Protein AF-A0A2A2B542-F1 (afdb_monomer_lite)

Foldseek 3Di:
DDDDDDDDDDDPVVVVVLVVCCVVVVHDSVVVVVVVVVVVLVPDPCSVPPPVVVVVVVVVVVPVPD

Structure (mmCIF, N/CA/C/O backbone):
data_AF-A0A2A2B542-F1
#
_entry.id   AF-A0A2A2B542-F1
#
loop_
_atom_site.group_PDB
_atom_site.id
_atom_site.type_symbol
_atom_site.label_atom_id
_atom_site.label_alt_id
_atom_site.label_comp_id
_atom_site.label_asym_id
_atom_site.label_entity_id
_atom_site.label_seq_id
_atom_site.pdbx_PDB_ins_code
_atom_site.Cartn_x
_atom_site.Cartn_y
_atom_site.Cartn_z
_atom_site.occupancy
_atom_site.B_iso_or_equiv
_atom_site.auth_seq_id
_atom_site.auth_comp_id
_atom_site.auth_asym_id
_atom_site.auth_atom_id
_atom_site.pdbx_PDB_model_num
ATOM 1 N N . MET A 1 1 ? 6.904 19.936 -0.996 1.00 52.66 1 MET A N 1
ATOM 2 C CA . MET A 1 1 ? 6.190 18.703 -1.395 1.00 52.66 1 MET A CA 1
ATOM 3 C C . MET A 1 1 ? 4.746 19.060 -1.725 1.00 52.66 1 MET A C 1
ATOM 5 O O . MET A 1 1 ? 3.999 19.386 -0.805 1.00 52.66 1 MET A O 1
ATOM 9 N N . SER A 1 2 ? 4.355 19.082 -3.003 1.00 60.91 2 SER A N 1
ATOM 10 C CA . SER A 1 2 ? 2.939 19.244 -3.355 1.00 60.91 2 SER A CA 1
ATOM 11 C C . SER A 1 2 ? 2.175 17.995 -2.903 1.00 60.91 2 SER A C 1
ATOM 13 O O . SER A 1 2 ? 2.613 16.867 -3.124 1.00 60.91 2 SER A O 1
ATOM 15 N N . ARG A 1 3 ? 1.061 18.181 -2.190 1.00 70.88 3 ARG A N 1
ATOM 16 C CA . ARG A 1 3 ? 0.191 17.070 -1.791 1.00 70.88 3 ARG A CA 1
ATOM 17 C C . ARG A 1 3 ? -0.864 16.885 -2.873 1.00 70.88 3 ARG A C 1
ATOM 19 O O . ARG A 1 3 ? -1.670 17.784 -3.092 1.00 70.88 3 ARG A O 1
ATOM 26 N N . SER A 1 4 ? -0.843 15.734 -3.534 1.00 75.88 4 SER A N 1
ATOM 27 C CA . SER A 1 4 ? -1.889 15.332 -4.479 1.00 75.88 4 SER A CA 1
ATOM 28 C C . SER A 1 4 ? -2.911 14.449 -3.770 1.00 75.88 4 SER A C 1
ATOM 30 O O . SER A 1 4 ? -2.548 13.644 -2.912 1.00 75.88 4 SER A O 1
ATOM 32 N N . THR A 1 5 ? -4.191 14.606 -4.103 1.00 83.75 5 THR A N 1
ATOM 33 C CA . THR A 1 5 ? -5.271 13.769 -3.570 1.00 83.75 5 THR A CA 1
ATOM 34 C C . THR A 1 5 ? -5.568 12.620 -4.528 1.00 83.75 5 THR A C 1
ATOM 36 O O . THR A 1 5 ? -5.678 12.813 -5.737 1.00 83.75 5 THR A O 1
ATOM 39 N N . LEU A 1 6 ? -5.712 11.412 -3.982 1.00 82.12 6 LEU A N 1
ATOM 40 C CA . LEU A 1 6 ? -6.105 10.220 -4.727 1.00 82.12 6 LEU A CA 1
ATOM 41 C C . LEU A 1 6 ? -7.450 9.723 -4.186 1.00 82.12 6 LEU A C 1
ATOM 43 O O . LEU A 1 6 ? -7.547 9.345 -3.022 1.00 82.12 6 LEU A O 1
ATOM 47 N N . ASN A 1 7 ? -8.480 9.716 -5.034 1.00 87.56 7 ASN A N 1
ATOM 48 C CA . ASN A 1 7 ? -9.796 9.165 -4.707 1.00 87.56 7 ASN A CA 1
ATOM 49 C C . ASN A 1 7 ? -9.960 7.801 -5.379 1.00 87.56 7 ASN A C 1
ATOM 51 O O . ASN A 1 7 ? -9.930 7.710 -6.605 1.00 87.56 7 ASN A O 1
ATOM 55 N N . VAL A 1 8 ? -10.170 6.750 -4.585 1.00 85.50 8 VAL A N 1
ATOM 56 C CA . VAL A 1 8 ? -10.285 5.371 -5.080 1.00 85.50 8 VAL A CA 1
ATOM 57 C C . VAL A 1 8 ? -11.523 4.711 -4.492 1.00 85.50 8 VAL A C 1
ATOM 59 O O . VAL A 1 8 ? -11.848 4.907 -3.322 1.00 85.50 8 VAL A O 1
ATOM 62 N N . ARG A 1 9 ? -12.212 3.900 -5.299 1.00 91.19 9 ARG A N 1
ATOM 63 C CA . ARG A 1 9 ? -13.254 2.996 -4.804 1.00 91.19 9 ARG A CA 1
ATOM 64 C C . ARG A 1 9 ? -12.604 1.680 -4.406 1.00 91.19 9 ARG A C 1
ATOM 66 O O . ARG A 1 9 ? -11.974 1.034 -5.236 1.00 91.19 9 ARG A O 1
ATOM 73 N N . ILE A 1 10 ? -12.785 1.294 -3.152 1.00 89.62 10 ILE A N 1
ATOM 74 C CA . ILE A 1 10 ? -12.271 0.046 -2.590 1.00 89.62 10 ILE A CA 1
ATOM 75 C C . ILE A 1 10 ? -13.444 -0.852 -2.189 1.00 89.62 10 ILE A C 1
ATOM 77 O O . ILE A 1 10 ? -14.438 -0.334 -1.675 1.00 89.62 10 ILE A O 1
ATOM 81 N N . PRO A 1 11 ? -13.349 -2.176 -2.415 1.00 96.19 11 PRO A N 1
ATOM 82 C CA . PRO A 1 11 ? -14.315 -3.131 -1.885 1.00 96.19 11 PRO A CA 1
ATOM 83 C C . PRO A 1 11 ? -14.452 -3.015 -0.362 1.00 96.19 11 PRO A C 1
ATOM 85 O O . PRO A 1 11 ? -13.474 -2.757 0.346 1.00 96.19 11 PRO A O 1
ATOM 88 N N . GLU A 1 12 ? -15.672 -3.206 0.138 1.00 94.81 12 GLU A N 1
ATOM 89 C CA . GLU A 1 12 ? -16.010 -2.957 1.544 1.00 94.81 12 GLU A CA 1
ATOM 90 C C . GLU A 1 12 ? -15.225 -3.857 2.513 1.00 94.81 12 GLU A C 1
ATOM 92 O O . GLU A 1 12 ? -14.761 -3.385 3.547 1.00 94.81 12 GLU A O 1
ATOM 97 N N . ASP A 1 13 ? -14.973 -5.120 2.158 1.00 95.88 13 ASP A N 1
ATOM 98 C CA . ASP A 1 13 ? -14.175 -6.050 2.969 1.00 95.88 13 ASP A CA 1
ATOM 99 C C . ASP A 1 13 ? -12.734 -5.548 3.178 1.00 95.88 13 ASP A C 1
ATOM 101 O O . ASP A 1 13 ? -12.181 -5.621 4.279 1.00 95.88 13 ASP A O 1
ATOM 105 N N . LYS A 1 14 ? -12.126 -4.972 2.134 1.00 93.62 14 LYS A N 1
ATOM 106 C CA . LYS A 1 14 ? -10.777 -4.390 2.204 1.00 93.62 14 LYS A CA 1
ATOM 107 C C . LYS A 1 14 ? -10.764 -3.114 3.032 1.00 93.62 14 LYS A C 1
ATOM 109 O O . LYS A 1 14 ? -9.848 -2.902 3.825 1.00 93.62 14 LYS A O 1
ATOM 114 N N . HIS A 1 15 ? -11.788 -2.282 2.883 1.00 93.56 15 HIS A N 1
ATOM 115 C CA . HIS A 1 15 ? -11.928 -1.063 3.667 1.00 93.56 15 HIS A CA 1
ATOM 116 C C . HIS A 1 15 ? -12.125 -1.358 5.165 1.00 93.56 15 HIS A C 1
ATOM 118 O O . HIS A 1 15 ? -11.492 -0.711 6.003 1.00 93.56 15 HIS A O 1
ATOM 124 N N . GLN A 1 16 ? -12.911 -2.381 5.514 1.00 94.75 16 GLN A N 1
ATOM 125 C CA . GLN A 1 16 ? -13.068 -2.841 6.898 1.00 94.75 16 GLN A CA 1
ATOM 126 C C . GLN A 1 16 ? -11.746 -3.318 7.497 1.00 94.75 16 GLN A C 1
ATOM 128 O O . GLN A 1 16 ? -11.398 -2.918 8.609 1.00 94.75 16 GLN A O 1
ATOM 133 N N . TYR A 1 17 ? -10.970 -4.102 6.744 1.00 94.69 17 TYR A N 1
ATOM 134 C CA . TYR A 1 17 ? -9.632 -4.507 7.169 1.00 94.69 17 TYR A CA 1
ATOM 135 C C . TYR A 1 17 ? -8.721 -3.300 7.443 1.00 94.69 17 TYR A C 1
ATOM 137 O O . TYR A 1 17 ? -8.078 -3.245 8.492 1.00 94.69 17 TYR A O 1
ATOM 145 N N . LEU A 1 18 ? -8.691 -2.309 6.543 1.00 92.62 18 LEU A N 1
ATOM 146 C CA . LEU A 1 18 ? -7.878 -1.099 6.719 1.00 92.62 18 LEU A CA 1
ATOM 147 C C . LEU A 1 18 ? -8.279 -0.316 7.975 1.00 92.62 18 LEU A C 1
ATOM 149 O O . LEU A 1 18 ? -7.407 0.129 8.722 1.00 92.62 18 LEU A O 1
ATOM 153 N N . ARG A 1 19 ? -9.585 -0.200 8.252 1.00 93.19 19 ARG A N 1
ATOM 154 C CA . ARG A 1 19 ? -10.087 0.427 9.483 1.00 93.19 19 ARG A CA 1
ATOM 155 C C . ARG A 1 19 ? -9.643 -0.331 10.728 1.00 93.19 19 ARG A C 1
ATOM 157 O O . ARG A 1 19 ? -9.074 0.287 11.623 1.00 93.19 19 ARG A O 1
ATOM 164 N N . LEU A 1 20 ? -9.818 -1.651 10.765 1.00 95.50 20 LEU A N 1
ATOM 165 C CA . LEU A 1 20 ? -9.371 -2.471 11.895 1.00 95.50 20 LEU A CA 1
ATOM 166 C C . LEU A 1 20 ? -7.862 -2.334 12.116 1.00 95.50 20 LEU A C 1
ATOM 168 O O . LEU A 1 20 ? -7.418 -2.069 13.232 1.00 95.50 20 LEU A O 1
ATOM 172 N N . LYS A 1 21 ? -7.066 -2.428 11.045 1.00 93.81 21 LYS A N 1
ATOM 173 C CA . LYS A 1 21 ? -5.614 -2.253 11.121 1.00 93.81 21 LYS A CA 1
ATOM 174 C C . LYS A 1 21 ? -5.243 -0.874 11.669 1.00 93.81 21 LYS A C 1
ATOM 176 O O . LYS A 1 21 ? -4.356 -0.802 12.515 1.00 93.81 21 LYS A O 1
ATOM 181 N N . SER A 1 22 ? -5.934 0.192 11.256 1.00 94.94 22 SER A N 1
ATOM 182 C CA . SER A 1 22 ? -5.716 1.549 11.786 1.00 94.94 22 SER A CA 1
ATOM 183 C C . SER A 1 22 ? -5.961 1.629 13.293 1.00 94.94 22 SER A C 1
ATOM 185 O O . SER A 1 22 ? -5.105 2.103 14.035 1.00 94.94 22 SER A O 1
ATOM 187 N N . THR A 1 23 ? -7.058 1.039 13.774 1.00 94.00 23 THR A N 1
ATOM 188 C CA . THR A 1 23 ? -7.392 1.007 15.203 1.00 94.00 23 THR A CA 1
ATOM 189 C C . THR A 1 23 ? -6.368 0.219 16.017 1.00 94.00 23 THR A C 1
ATOM 191 O O . THR A 1 23 ? -5.950 0.676 17.076 1.00 94.00 23 THR A O 1
ATOM 194 N N . HIS A 1 24 ? -5.934 -0.945 15.529 1.00 94.19 24 HIS A N 1
ATOM 195 C CA . HIS A 1 24 ? -5.020 -1.819 16.271 1.00 94.19 24 HIS A CA 1
ATOM 196 C C . HIS A 1 24 ? -3.556 -1.371 16.230 1.00 94.19 24 HIS A C 1
ATOM 198 O O . HIS A 1 24 ? -2.815 -1.633 17.172 1.00 94.19 24 HIS A O 1
ATOM 204 N N . SER A 1 25 ? -3.126 -0.718 15.149 1.00 91.94 25 SER A N 1
ATOM 205 C CA . SER A 1 25 ? -1.746 -0.231 15.006 1.00 91.94 25 SER A CA 1
ATOM 206 C C . SER A 1 25 ? -1.534 1.181 15.553 1.00 91.94 25 SER A C 1
ATOM 208 O O . SER A 1 25 ? -0.390 1.611 15.666 1.00 91.94 25 SER A O 1
ATOM 210 N N . GLY A 1 26 ? -2.613 1.911 15.862 1.00 92.38 26 GLY A N 1
ATOM 211 C CA . GLY A 1 26 ? -2.551 3.325 16.237 1.00 92.38 26 GLY A CA 1
ATOM 212 C C . GLY A 1 26 ? -2.153 4.254 15.084 1.00 92.38 26 GLY A C 1
ATOM 213 O O . GLY A 1 26 ? -1.910 5.435 15.320 1.00 92.38 26 GLY A O 1
ATOM 214 N N . LYS A 1 27 ? -2.080 3.736 13.851 1.00 93.00 27 LYS A N 1
ATOM 215 C CA . LYS A 1 27 ? -1.698 4.489 12.652 1.00 93.00 27 LYS A CA 1
ATOM 216 C C . LYS A 1 27 ? -2.914 5.054 11.943 1.00 93.00 27 LYS A C 1
ATOM 218 O O . LYS A 1 27 ? -3.990 4.450 11.937 1.00 93.00 27 LYS A O 1
ATOM 223 N N . GLN A 1 28 ? -2.730 6.183 11.271 1.00 92.31 28 GLN A N 1
ATOM 224 C CA . GLN A 1 28 ? -3.776 6.722 10.410 1.00 92.31 28 GLN A CA 1
ATOM 225 C C . GLN A 1 28 ? -3.950 5.847 9.166 1.00 92.31 28 GLN A C 1
ATOM 227 O O . GLN A 1 28 ? -3.008 5.246 8.653 1.00 92.31 28 GLN A O 1
ATOM 232 N N . LEU A 1 29 ? -5.170 5.808 8.629 1.00 90.25 29 LEU A N 1
ATOM 233 C CA . LEU A 1 29 ? -5.472 5.014 7.435 1.00 90.25 29 LEU A CA 1
ATOM 234 C C . LEU A 1 29 ? -4.608 5.447 6.236 1.00 90.25 29 LEU A C 1
ATOM 236 O O . LEU A 1 29 ? -4.172 4.603 5.460 1.00 90.25 29 LEU A O 1
ATOM 240 N N . GLN A 1 30 ? -4.288 6.742 6.137 1.00 89.06 30 GLN A N 1
ATOM 241 C CA . GLN A 1 30 ? -3.367 7.274 5.133 1.00 89.06 30 GLN A CA 1
ATOM 242 C C . GLN A 1 30 ? -1.948 6.703 5.271 1.00 89.06 30 GLN A C 1
ATOM 244 O O . GLN A 1 30 ? -1.358 6.324 4.265 1.00 89.06 30 GLN A O 1
ATOM 249 N N . GLU A 1 31 ? -1.415 6.612 6.490 1.00 91.69 31 GLU A N 1
ATOM 250 C CA . GLU A 1 31 ? -0.080 6.051 6.749 1.00 91.69 31 GLU A CA 1
ATOM 251 C C . GLU A 1 31 ? -0.027 4.577 6.342 1.00 91.69 31 GLU A C 1
ATOM 253 O O . GLU A 1 31 ? 0.900 4.151 5.664 1.00 91.69 31 GLU A O 1
ATOM 258 N N . ILE A 1 32 ? -1.079 3.817 6.660 1.00 92.81 32 ILE A N 1
ATOM 259 C CA . ILE A 1 32 ? -1.194 2.409 6.257 1.00 92.81 32 ILE A CA 1
ATOM 260 C C . ILE A 1 32 ? -1.216 2.266 4.733 1.00 92.81 32 ILE A C 1
ATOM 262 O O . ILE A 1 32 ? -0.594 1.351 4.198 1.00 92.81 32 ILE A O 1
ATOM 266 N N . VAL A 1 33 ? -1.946 3.136 4.032 1.00 90.62 33 VAL A N 1
ATOM 267 C CA . VAL A 1 33 ? -2.011 3.105 2.564 1.00 90.62 33 VAL A CA 1
ATOM 268 C C . VAL A 1 33 ? -0.650 3.432 1.953 1.00 90.62 33 VAL A C 1
ATOM 270 O O . VAL A 1 33 ? -0.250 2.747 1.017 1.00 90.62 33 VAL A O 1
ATOM 273 N N . ILE A 1 34 ? 0.072 4.417 2.497 1.00 91.00 34 ILE A N 1
ATOM 274 C CA . ILE A 1 34 ? 1.434 4.753 2.057 1.00 91.00 34 ILE A CA 1
ATOM 275 C C . ILE A 1 34 ? 2.366 3.551 2.254 1.00 91.00 34 ILE A C 1
ATOM 277 O O . ILE A 1 34 ? 2.979 3.110 1.292 1.00 91.00 34 ILE A O 1
ATOM 281 N N . GLU A 1 35 ? 2.364 2.928 3.435 1.00 92.25 35 GLU A N 1
ATOM 282 C CA . GLU A 1 35 ? 3.174 1.729 3.706 1.00 92.25 35 GLU A CA 1
ATOM 283 C C . GLU A 1 35 ? 2.864 0.573 2.746 1.00 92.25 35 GLU A C 1
ATOM 285 O O . GLU A 1 35 ? 3.757 -0.165 2.336 1.00 92.25 35 GLU A O 1
ATOM 290 N N . CYS A 1 36 ? 1.593 0.389 2.378 1.00 90.38 36 CYS A N 1
ATOM 291 C CA . CYS A 1 36 ? 1.209 -0.621 1.397 1.00 90.38 36 CYS A CA 1
ATOM 292 C C . CYS A 1 36 ? 1.737 -0.305 -0.009 1.00 90.38 36 CYS A C 1
ATOM 294 O O . CYS A 1 36 ? 2.099 -1.235 -0.730 1.00 90.38 36 CYS A O 1
ATOM 296 N N . ILE A 1 37 ? 1.765 0.973 -0.398 1.00 91.19 37 ILE A N 1
ATOM 297 C CA . ILE A 1 37 ? 2.332 1.415 -1.677 1.00 91.19 37 ILE A CA 1
ATOM 298 C C . I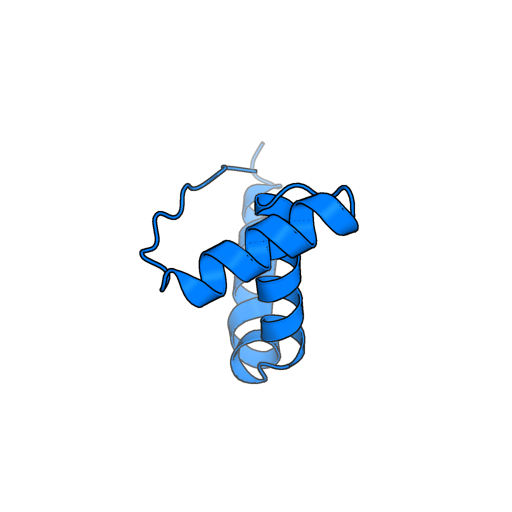LE A 1 37 ? 3.846 1.199 -1.674 1.00 91.19 37 ILE A C 1
ATOM 300 O O . ILE A 1 37 ? 4.356 0.586 -2.610 1.00 91.19 37 ILE A O 1
ATOM 304 N N . ASP A 1 38 ? 4.536 1.618 -0.613 1.00 91.25 38 ASP A N 1
ATOM 305 C CA . ASP A 1 38 ? 5.988 1.464 -0.473 1.00 91.25 38 ASP A CA 1
ATOM 306 C C . ASP A 1 38 ? 6.387 -0.018 -0.538 1.00 91.25 38 ASP A C 1
ATOM 308 O O . ASP A 1 38 ? 7.247 -0.408 -1.325 1.00 91.25 38 ASP A O 1
ATOM 312 N N . LEU A 1 39 ? 5.679 -0.881 0.202 1.00 92.88 39 LEU A N 1
ATOM 313 C CA . LEU A 1 39 ? 5.928 -2.325 0.207 1.00 92.88 39 LEU A CA 1
ATOM 314 C C . LEU A 1 39 ? 5.712 -2.974 -1.169 1.00 92.88 39 LEU A C 1
ATOM 316 O O . LEU A 1 39 ? 6.403 -3.933 -1.518 1.00 92.88 39 LEU A O 1
ATOM 320 N N . TYR A 1 40 ? 4.719 -2.502 -1.927 1.00 91.56 40 TYR A N 1
ATOM 321 C CA . TYR A 1 40 ? 4.493 -2.968 -3.295 1.00 91.56 40 TYR A CA 1
ATOM 322 C C . TYR A 1 40 ? 5.649 -2.532 -4.205 1.00 91.56 40 TYR A C 1
ATOM 324 O O . TYR A 1 40 ? 6.204 -3.353 -4.932 1.00 91.56 40 TYR A O 1
ATOM 332 N N . GLN A 1 41 ? 6.050 -1.264 -4.109 1.00 91.38 41 GLN A N 1
ATOM 333 C CA . GLN A 1 41 ? 7.109 -0.664 -4.916 1.00 91.38 41 GLN A CA 1
ATOM 334 C C . GLN A 1 41 ? 8.487 -1.288 -4.682 1.00 91.38 41 GLN A C 1
ATOM 336 O O . GLN A 1 41 ? 9.230 -1.480 -5.640 1.00 91.38 41 GLN A O 1
ATOM 341 N N . GLU A 1 42 ? 8.824 -1.654 -3.443 1.00 88.50 42 GLU A N 1
ATOM 342 C CA . GLU A 1 42 ? 10.091 -2.330 -3.119 1.00 88.50 42 GLU A CA 1
ATOM 343 C C . GLU A 1 42 ? 10.290 -3.642 -3.891 1.00 88.50 42 GLU A C 1
ATOM 345 O O . GLU A 1 42 ? 11.423 -4.067 -4.113 1.00 88.50 42 GLU A O 1
ATOM 350 N N . LYS A 1 43 ? 9.194 -4.294 -4.290 1.00 88.94 43 LYS A N 1
ATOM 351 C CA . LYS A 1 43 ? 9.208 -5.589 -4.980 1.00 88.94 43 LYS A CA 1
ATOM 352 C C . LYS A 1 43 ? 8.893 -5.483 -6.471 1.00 88.94 43 LYS A C 1
ATOM 354 O O . LYS A 1 43 ? 8.901 -6.504 -7.155 1.00 88.94 43 LYS A O 1
ATOM 359 N N . ASP A 1 44 ? 8.597 -4.286 -6.965 1.00 93.06 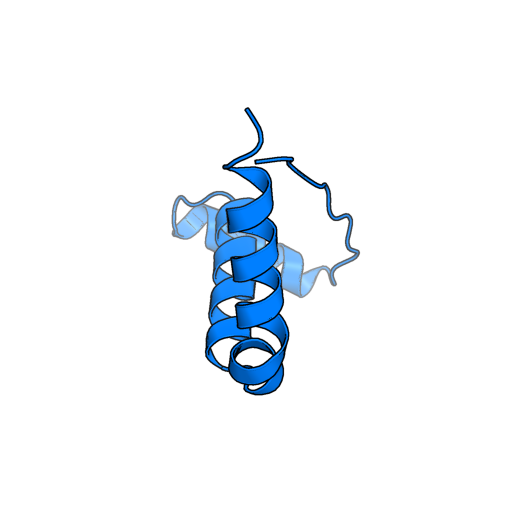44 ASP A N 1
ATOM 360 C CA . ASP A 1 44 ? 8.268 -4.037 -8.364 1.00 93.06 44 ASP A CA 1
ATOM 361 C C . ASP A 1 44 ? 9.557 -3.705 -9.136 1.00 93.06 44 ASP A C 1
ATOM 363 O O . ASP A 1 44 ? 10.123 -2.617 -9.017 1.00 93.06 44 ASP A O 1
ATOM 367 N N . GLU A 1 45 ? 10.057 -4.674 -9.912 1.00 91.94 45 GLU A N 1
ATOM 368 C CA . GLU A 1 45 ? 11.301 -4.528 -10.682 1.00 91.94 45 GLU A CA 1
ATOM 369 C C . GLU A 1 45 ? 11.244 -3.361 -11.673 1.00 91.94 45 GLU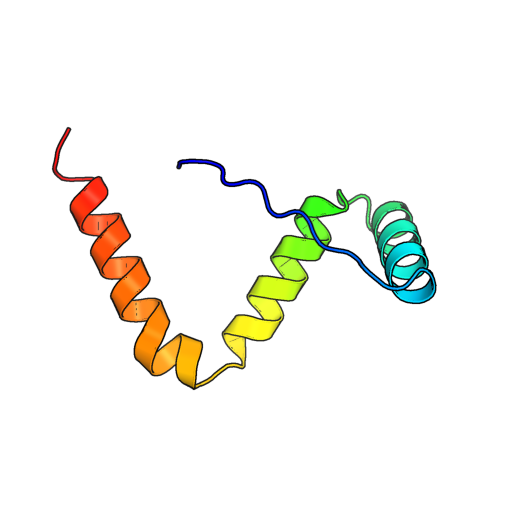 A C 1
ATOM 371 O O . GLU A 1 45 ? 12.245 -2.665 -11.866 1.00 91.94 45 GLU A O 1
ATOM 376 N N . ASP A 1 46 ? 10.083 -3.110 -12.280 1.00 91.81 46 ASP A N 1
ATOM 377 C CA . ASP A 1 46 ? 9.898 -1.998 -13.208 1.00 91.81 46 ASP A CA 1
ATOM 378 C C . ASP A 1 46 ? 9.936 -0.666 -12.458 1.00 91.81 46 ASP A C 1
ATOM 380 O O . ASP A 1 46 ? 10.576 0.287 -12.917 1.00 91.81 46 ASP A O 1
ATOM 384 N N . TYR A 1 47 ? 9.319 -0.597 -11.275 1.00 91.19 47 TYR A N 1
ATOM 385 C CA . TYR A 1 47 ? 9.443 0.570 -10.411 1.00 91.19 47 TYR A CA 1
ATOM 386 C C . TYR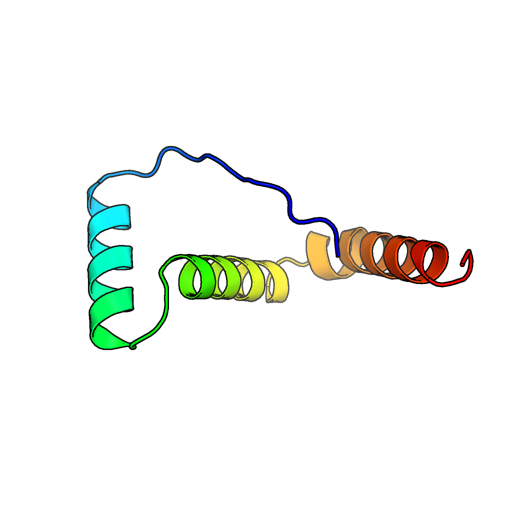 A 1 47 ? 10.903 0.849 -10.056 1.00 91.19 47 TYR A C 1
ATOM 388 O O . TYR A 1 47 ? 11.384 1.956 -10.299 1.00 91.19 47 TYR A O 1
ATOM 396 N N . VAL A 1 48 ? 11.626 -0.147 -9.543 1.00 89.00 48 VAL A N 1
ATOM 397 C CA . VAL A 1 48 ? 13.005 0.029 -9.068 1.00 89.00 48 VAL A CA 1
ATOM 398 C C . VAL A 1 48 ? 13.963 0.372 -10.212 1.00 89.00 48 VAL A C 1
ATOM 400 O O . VAL A 1 48 ? 14.801 1.261 -10.057 1.00 89.00 48 VAL A O 1
ATOM 403 N N . SER A 1 49 ? 13.847 -0.302 -11.360 1.00 90.44 49 SER A N 1
ATOM 404 C CA . SER A 1 49 ? 14.812 -0.168 -12.460 1.00 90.44 49 SER A CA 1
ATOM 405 C C . SER A 1 49 ? 14.508 0.974 -13.430 1.00 90.44 49 SER A C 1
ATOM 407 O O . SER A 1 49 ? 15.441 1.578 -13.959 1.00 90.44 49 SER A O 1
ATOM 409 N N . LYS A 1 50 ? 13.228 1.289 -13.676 1.00 91.44 50 LYS A N 1
ATOM 410 C CA . LYS A 1 50 ? 12.820 2.263 -14.704 1.00 91.44 50 LYS A CA 1
ATOM 411 C C . LYS A 1 50 ? 12.239 3.534 -14.109 1.00 91.44 50 LYS A C 1
ATOM 413 O O . LYS A 1 50 ? 12.599 4.622 -14.549 1.00 91.44 50 LYS A O 1
ATOM 418 N N . PHE A 1 51 ? 11.333 3.426 -13.138 1.00 89.88 51 PHE A N 1
ATOM 419 C CA . PHE A 1 51 ? 10.549 4.584 -12.694 1.00 89.88 51 PHE A CA 1
ATOM 420 C C . PHE A 1 51 ? 11.193 5.361 -11.544 1.00 89.88 51 PHE A C 1
ATOM 422 O O . PHE A 1 51 ? 11.202 6.590 -11.588 1.00 89.88 51 PHE A O 1
ATOM 429 N N . LYS A 1 52 ? 11.783 4.682 -10.556 1.00 88.94 52 LYS A N 1
ATOM 430 C CA . LYS A 1 52 ? 12.434 5.312 -9.402 1.00 88.94 52 LYS A CA 1
ATOM 431 C C . LYS A 1 52 ? 13.542 6.298 -9.814 1.00 88.94 52 LYS A C 1
ATOM 433 O O . LYS A 1 52 ? 13.482 7.433 -9.347 1.00 88.94 52 LYS A O 1
ATOM 438 N N . PRO A 1 53 ? 14.471 5.968 -10.739 1.00 89.44 53 PRO A N 1
ATOM 439 C CA . PRO A 1 53 ? 15.489 6.925 -11.181 1.00 89.44 53 PRO A CA 1
ATOM 440 C C . PRO A 1 53 ? 14.889 8.194 -11.806 1.00 89.44 53 PRO A C 1
ATOM 442 O O . PRO A 1 53 ? 15.348 9.296 -11.531 1.00 89.44 53 PRO A O 1
ATOM 445 N N . LEU A 1 54 ? 13.821 8.057 -12.602 1.00 89.19 54 LEU A N 1
ATOM 446 C CA . LEU A 1 54 ? 13.151 9.190 -13.256 1.00 89.19 54 LEU A CA 1
ATOM 447 C C . LEU A 1 54 ? 12.429 10.105 -12.258 1.00 89.19 54 LEU A C 1
ATOM 449 O O . LEU A 1 54 ? 12.319 11.311 -12.489 1.00 89.19 54 LEU A O 1
ATOM 453 N N . ILE A 1 55 ? 11.893 9.530 -11.181 1.00 86.50 55 ILE A N 1
ATOM 454 C CA . ILE A 1 55 ? 11.234 10.272 -10.103 1.00 86.50 55 ILE A CA 1
ATOM 455 C C . ILE A 1 55 ? 12.281 11.024 -9.275 1.00 86.50 55 ILE A C 1
ATOM 457 O O . ILE A 1 55 ? 12.107 12.216 -9.024 1.00 86.50 55 ILE A O 1
ATOM 461 N N . ASP A 1 56 ? 13.375 10.355 -8.906 1.00 84.31 56 ASP A N 1
ATOM 462 C CA . ASP A 1 56 ? 14.458 10.941 -8.112 1.00 84.31 56 ASP A CA 1
ATOM 463 C C . ASP A 1 56 ? 15.105 12.128 -8.852 1.00 84.31 56 ASP A C 1
ATOM 465 O O . ASP A 1 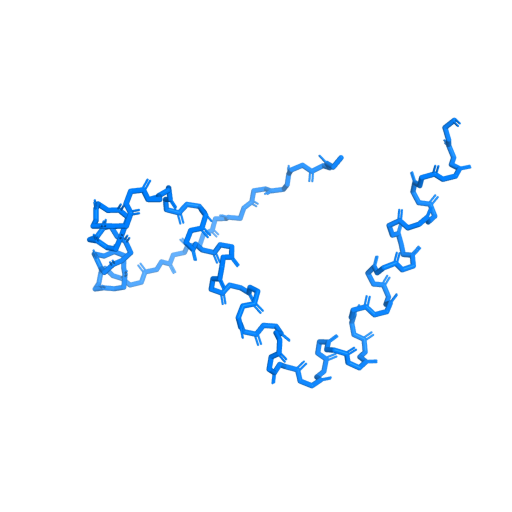56 ? 15.193 13.219 -8.289 1.00 84.31 56 ASP A O 1
ATOM 469 N N . SER A 1 57 ? 15.419 11.982 -10.148 1.00 81.94 57 SER A N 1
ATOM 470 C CA . SER A 1 57 ? 15.975 13.078 -10.962 1.00 81.94 57 SER A CA 1
ATOM 471 C C . SER A 1 57 ? 15.049 14.300 -11.051 1.00 81.94 57 SER A C 1
ATOM 473 O O . SER A 1 57 ? 15.507 15.435 -10.940 1.00 81.94 57 SER A O 1
ATOM 475 N N . LYS A 1 58 ? 13.730 14.097 -11.186 1.00 75.44 58 LYS A N 1
ATOM 476 C CA . LYS A 1 58 ? 12.752 15.205 -11.205 1.00 75.44 58 LYS A CA 1
ATOM 477 C C . LYS A 1 58 ? 12.645 15.936 -9.866 1.00 75.44 58 LYS A C 1
ATOM 479 O O . LYS A 1 58 ? 12.364 17.138 -9.832 1.00 75.44 58 LYS A O 1
ATOM 484 N N . ASN A 1 59 ? 12.832 15.216 -8.764 1.00 74.25 59 ASN A N 1
ATOM 485 C CA . ASN A 1 59 ? 12.794 15.802 -7.428 1.00 74.25 59 ASN A CA 1
ATOM 486 C C . ASN A 1 59 ? 14.042 16.658 -7.156 1.00 74.25 59 ASN A C 1
ATOM 488 O O . ASN A 1 59 ? 13.917 17.714 -6.537 1.00 74.25 59 ASN A O 1
ATOM 492 N N . GLU A 1 60 ? 15.211 16.259 -7.666 1.00 66.94 60 GLU A N 1
ATOM 493 C CA . GLU A 1 60 ? 16.457 17.031 -7.558 1.00 66.94 60 GLU A CA 1
ATOM 494 C C . GLU A 1 60 ? 16.399 18.337 -8.369 1.00 66.94 60 GLU A C 1
ATOM 496 O O . GLU A 1 60 ? 16.670 1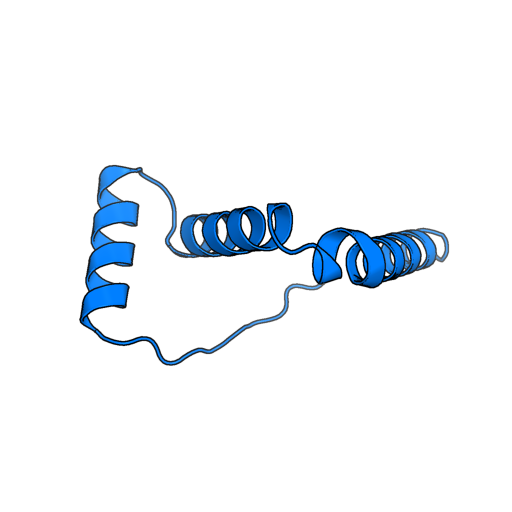9.410 -7.823 1.00 66.94 60 GLU A O 1
ATOM 501 N N . GLU A 1 61 ? 15.921 18.295 -9.617 1.00 60.12 61 GLU A N 1
ATOM 502 C CA . GLU A 1 61 ? 15.732 19.495 -10.457 1.00 60.12 61 GLU A CA 1
ATOM 503 C C . GLU A 1 61 ? 14.790 20.529 -9.816 1.00 60.12 61 GLU A C 1
ATOM 505 O O . GLU A 1 61 ? 15.004 21.737 -9.921 1.00 60.12 61 GLU A O 1
ATOM 510 N N . SER A 1 62 ? 13.781 20.065 -9.074 1.00 56.94 62 SER A N 1
ATOM 511 C CA . SER A 1 62 ? 12.814 20.924 -8.377 1.00 56.94 62 SER A CA 1
ATOM 512 C C . SER A 1 62 ? 13.392 21.641 -7.144 1.00 56.94 62 SER A C 1
ATOM 514 O O . SER A 1 62 ? 12.732 22.518 -6.588 1.00 56.94 62 SER A O 1
ATOM 516 N N . THR A 1 63 ? 14.601 21.280 -6.695 1.00 55.31 63 THR A N 1
ATOM 517 C CA . THR A 1 63 ? 15.245 21.839 -5.487 1.00 55.31 63 THR A CA 1
ATOM 518 C C . THR A 1 63 ? 16.423 22.775 -5.768 1.00 55.31 63 THR A C 1
ATOM 520 O O . THR A 1 63 ? 16.890 23.438 -4.848 1.00 55.31 63 THR A O 1
ATOM 523 N N . HIS A 1 64 ? 16.878 22.890 -7.019 1.00 50.97 64 HIS A N 1
ATOM 524 C CA . HIS A 1 64 ? 17.947 23.818 -7.436 1.00 50.97 64 HIS A CA 1
ATOM 525 C C . HIS A 1 64 ? 17.442 25.098 -8.131 1.00 50.97 64 HIS A C 1
ATOM 527 O O . HIS A 1 64 ? 18.237 25.876 -8.651 1.00 50.97 64 HIS A O 1
ATOM 533 N N . GLY A 1 65 ? 16.126 25.332 -8.127 1.00 47.59 65 GLY A N 1
ATOM 534 C CA . GLY A 1 65 ? 15.481 26.494 -8.748 1.00 47.59 65 GLY A CA 1
ATOM 535 C C . GLY A 1 65 ? 14.749 27.422 -7.772 1.00 47.59 65 GLY A C 1
ATOM 536 O O . GLY A 1 65 ? 13.681 27.917 -8.130 1.00 47.59 65 GLY A O 1
ATOM 537 N N . ALA A 1 66 ? 15.269 27.618 -6.554 1.00 40.97 66 ALA A N 1
ATOM 538 C CA . ALA A 1 66 ? 14.747 28.570 -5.565 1.00 40.97 66 ALA A CA 1
ATOM 539 C C . ALA A 1 66 ? 15.851 29.498 -5.046 1.00 40.97 66 ALA A C 1
ATOM 541 O O . ALA A 1 66 ? 16.959 28.984 -4.772 1.00 40.97 66 ALA A O 1
#

Sequence (66 aa):
MSRSTLNVRIPEDKHQYLRLKSTHSGKQLQEIVIECIDLYQEKDEDYVSKFKPLIDSKNEESTHGA

Radius of gyration: 15.6 Å; chains: 1; bounding box: 34×35×31 Å

Secondary structure (DSSP, 8-state):
-PPPP------HHHHHHHHHHHHHH---HHHHHHHHHHHHHTT-HHIIIIIHHHHHHHHHHTTS--

pLDDT: mean 85.04, std 13.31, range [40.97, 96.19]